Protein AF-A0A3D5SKW6-F1 (afdb_monomer)

pLDDT: mean 91.71, std 14.53, range [35.41, 98.88]

Structure (mmCIF, N/CA/C/O backbone):
data_AF-A0A3D5SKW6-F1
#
_entry.id   AF-A0A3D5SKW6-F1
#
loop_
_atom_site.group_PDB
_atom_site.id
_atom_site.type_symbol
_atom_site.label_atom_id
_atom_site.label_alt_id
_atom_site.label_comp_id
_atom_site.label_asym_id
_atom_site.label_entity_id
_atom_site.label_seq_id
_atom_site.pdbx_PDB_ins_code
_atom_site.Cartn_x
_atom_site.Cartn_y
_atom_site.Cartn_z
_atom_site.occupancy
_atom_site.B_iso_or_equiv
_atom_site.auth_seq_id
_atom_site.auth_comp_id
_atom_site.auth_asym_id
_atom_site.auth_atom_id
_atom_site.pdbx_PDB_model_num
ATOM 1 N N . MET A 1 1 ? -5.237 10.734 -30.227 1.00 35.41 1 MET A N 1
ATOM 2 C CA . MET A 1 1 ? -4.775 9.497 -30.895 1.00 35.41 1 MET A CA 1
ATOM 3 C C . MET A 1 1 ? -4.308 8.534 -29.812 1.00 35.41 1 MET A C 1
ATOM 5 O O . MET A 1 1 ? -3.167 8.622 -29.379 1.00 35.41 1 MET A O 1
ATOM 9 N N . CYS A 1 2 ? -5.207 7.692 -29.300 1.00 45.16 2 CYS A N 1
ATOM 10 C CA . CYS A 1 2 ? -4.878 6.721 -28.257 1.00 45.16 2 CYS A CA 1
ATOM 11 C C . CYS A 1 2 ? -4.067 5.584 -28.874 1.00 45.16 2 CYS A C 1
ATOM 13 O O . CYS A 1 2 ? -4.604 4.736 -29.586 1.00 45.16 2 CYS A O 1
ATOM 15 N N . ARG A 1 3 ? -2.756 5.585 -28.638 1.00 49.22 3 ARG A N 1
ATOM 16 C CA . ARG A 1 3 ? -1.905 4.460 -29.008 1.00 49.22 3 ARG A CA 1
ATOM 17 C C . ARG A 1 3 ? -2.079 3.405 -27.924 1.00 49.22 3 ARG A C 1
ATOM 19 O O . ARG A 1 3 ? -1.571 3.564 -26.821 1.00 49.22 3 ARG A O 1
ATOM 26 N N . ASN A 1 4 ? -2.851 2.372 -28.243 1.00 49.16 4 ASN A N 1
ATOM 27 C CA . ASN A 1 4 ? -3.053 1.195 -27.409 1.00 49.16 4 ASN A CA 1
ATOM 28 C C . ASN A 1 4 ? -1.686 0.529 -27.153 1.00 49.16 4 ASN A C 1
ATOM 30 O O . ASN A 1 4 ? -1.163 -0.192 -28.002 1.00 49.16 4 ASN A O 1
ATOM 34 N N . ARG A 1 5 ? -1.051 0.870 -26.025 1.00 54.69 5 ARG A N 1
ATOM 35 C CA . ARG A 1 5 ? 0.360 0.568 -25.718 1.00 54.69 5 ARG A CA 1
ATOM 36 C C . ARG A 1 5 ? 0.567 -0.847 -25.157 1.00 54.69 5 ARG A C 1
ATOM 38 O O . ARG A 1 5 ? 1.659 -1.159 -24.698 1.00 54.69 5 ARG A O 1
ATOM 45 N N . LEU A 1 6 ? -0.467 -1.690 -25.206 1.00 54.09 6 LEU A N 1
ATOM 46 C CA . LEU A 1 6 ? -0.485 -3.038 -24.626 1.00 54.09 6 LEU A CA 1
ATOM 47 C C . LEU A 1 6 ? -0.563 -4.173 -25.663 1.00 54.09 6 LEU A C 1
ATOM 49 O O . LEU A 1 6 ? -0.577 -5.337 -25.282 1.00 54.09 6 LEU A O 1
ATOM 53 N N . LEU A 1 7 ? -0.582 -3.881 -26.968 1.00 50.19 7 LEU A N 1
ATOM 54 C CA . LEU A 1 7 ? -0.653 -4.921 -28.002 1.00 50.19 7 LEU A CA 1
ATOM 55 C C . LEU A 1 7 ? 0.727 -5.242 -28.589 1.00 50.19 7 LEU A C 1
ATOM 57 O O . LEU A 1 7 ? 1.065 -4.830 -29.695 1.00 50.19 7 LEU A O 1
ATOM 61 N N . LEU A 1 8 ? 1.507 -6.028 -27.849 1.00 48.66 8 LEU A N 1
ATOM 62 C CA . LEU A 1 8 ? 2.486 -6.947 -28.429 1.00 48.66 8 LEU A CA 1
ATOM 63 C C . LEU A 1 8 ? 2.017 -8.360 -28.079 1.00 48.66 8 LEU A C 1
ATOM 65 O O . LEU A 1 8 ? 2.250 -8.870 -26.988 1.00 48.66 8 LEU A O 1
ATOM 69 N N . THR A 1 9 ? 1.282 -8.956 -29.016 1.00 56.09 9 THR A N 1
ATOM 70 C CA . THR A 1 9 ? 0.787 -10.333 -28.974 1.00 56.09 9 THR A CA 1
ATOM 71 C C . THR A 1 9 ? 1.946 -11.308 -29.157 1.00 56.09 9 THR A C 1
ATOM 73 O O . THR A 1 9 ? 2.186 -11.815 -30.250 1.00 56.09 9 THR A O 1
ATOM 76 N N . ALA A 1 10 ? 2.668 -11.575 -28.076 1.00 52.84 10 ALA A N 1
ATOM 77 C CA . ALA A 1 10 ? 3.246 -12.888 -27.846 1.00 52.84 10 ALA A CA 1
ATOM 78 C C . ALA A 1 10 ? 2.327 -13.597 -26.848 1.00 52.84 10 ALA A C 1
ATOM 80 O O . ALA A 1 10 ? 1.851 -12.972 -25.901 1.00 52.84 10 ALA A O 1
ATOM 81 N N . TYR A 1 11 ? 2.031 -14.872 -27.086 1.00 48.84 11 TYR A N 1
ATOM 82 C CA . TYR A 1 11 ? 1.275 -15.712 -26.160 1.00 48.84 11 TYR A CA 1
ATOM 83 C C . TYR A 1 11 ? 2.096 -15.815 -24.866 1.00 48.84 11 TYR A C 1
ATOM 85 O O . TYR A 1 11 ? 3.016 -16.626 -24.769 1.00 48.84 11 TYR A O 1
ATOM 93 N N . LEU A 1 12 ? 1.850 -14.914 -23.912 1.00 49.12 12 LEU A N 1
ATOM 94 C CA . LEU A 1 12 ? 2.479 -14.980 -22.602 1.00 49.12 12 LEU A CA 1
ATOM 95 C C . LEU A 1 12 ? 1.909 -16.223 -21.916 1.00 49.12 12 LEU A C 1
ATOM 97 O O . LEU A 1 12 ? 0.682 -16.347 -21.848 1.00 49.12 12 LEU A O 1
ATOM 101 N N . PRO A 1 13 ? 2.741 -17.157 -21.426 1.00 48.12 13 PRO A N 1
ATOM 102 C CA . PRO A 1 13 ? 2.231 -18.193 -20.548 1.00 48.12 13 PRO A CA 1
ATOM 103 C C . PRO A 1 13 ? 1.484 -17.501 -19.404 1.00 48.12 13 PRO A C 1
ATOM 105 O O . PRO A 1 13 ? 1.997 -16.573 -18.779 1.00 48.12 13 PRO A O 1
ATOM 108 N N . THR A 1 14 ? 0.245 -17.925 -19.166 1.00 54.16 14 THR A N 1
ATOM 109 C CA . THR A 1 14 ? -0.712 -17.378 -18.188 1.00 54.16 14 THR A CA 1
ATOM 110 C C . THR A 1 14 ? -0.295 -17.623 -16.728 1.00 54.16 14 THR A C 1
ATOM 112 O O . THR A 1 14 ? -1.143 -17.773 -15.853 1.00 54.16 14 THR A O 1
ATOM 115 N N . THR A 1 15 ? 1.007 -17.720 -16.461 1.00 61.00 15 THR A N 1
ATOM 116 C CA . THR A 1 15 ? 1.597 -18.101 -15.173 1.00 61.00 15 THR A CA 1
ATOM 117 C C . THR A 1 15 ? 2.212 -16.926 -14.416 1.00 61.00 15 THR A C 1
ATOM 119 O O . THR A 1 15 ? 2.653 -17.124 -13.293 1.00 61.00 15 THR A O 1
ATOM 122 N N . ILE A 1 16 ? 2.286 -15.725 -15.004 1.00 80.25 16 ILE A N 1
ATOM 123 C CA . ILE A 1 16 ? 2.832 -14.530 -14.340 1.00 80.25 16 ILE A CA 1
ATOM 124 C C . ILE A 1 16 ? 1.689 -13.559 -14.062 1.00 80.25 16 ILE A C 1
ATOM 126 O O . ILE A 1 16 ? 0.978 -13.151 -14.983 1.00 80.25 16 ILE A O 1
ATOM 130 N N . ASN A 1 17 ? 1.515 -13.187 -12.796 1.00 90.50 17 ASN A N 1
ATOM 131 C CA . ASN A 1 17 ? 0.507 -12.220 -12.398 1.00 90.50 17 ASN A CA 1
ATOM 132 C C . ASN A 1 17 ? 0.899 -10.819 -12.914 1.00 90.50 17 ASN A C 1
ATOM 134 O O . ASN A 1 17 ? 2.003 -10.363 -12.610 1.00 90.50 17 ASN A O 1
ATOM 138 N N . PRO A 1 18 ? 0.043 -10.094 -13.662 1.00 94.62 18 PRO A N 1
ATOM 139 C CA . PRO A 1 18 ? 0.373 -8.764 -14.183 1.00 94.62 18 PRO A CA 1
ATOM 140 C C . PRO A 1 18 ? 0.828 -7.769 -13.114 1.00 94.62 18 PRO A C 1
ATOM 142 O O . PRO A 1 18 ? 1.632 -6.887 -13.407 1.00 94.62 18 PRO A O 1
ATOM 145 N N . VAL A 1 19 ? 0.370 -7.928 -11.867 1.00 95.38 19 VAL A N 1
ATOM 146 C CA . VAL A 1 19 ? 0.772 -7.081 -10.736 1.00 95.38 19 VAL A CA 1
ATOM 147 C C . VAL A 1 19 ? 2.251 -7.196 -10.374 1.00 95.38 19 VAL A C 1
ATOM 149 O O . VAL A 1 19 ? 2.776 -6.326 -9.685 1.00 95.38 19 VAL A O 1
ATOM 152 N N . ASP A 1 20 ? 2.937 -8.233 -10.850 1.00 94.50 20 ASP A N 1
ATOM 153 C CA . ASP A 1 20 ? 4.380 -8.406 -10.679 1.00 94.50 20 ASP A CA 1
ATOM 154 C C . ASP A 1 20 ? 5.190 -7.560 -11.666 1.00 94.50 20 ASP A C 1
ATOM 156 O O . ASP A 1 20 ? 6.394 -7.376 -11.482 1.00 94.50 20 ASP A O 1
ATOM 160 N N . ASN A 1 21 ? 4.544 -6.978 -12.679 1.00 96.19 21 ASN A N 1
ATOM 161 C CA . ASN A 1 21 ? 5.179 -5.981 -13.518 1.00 96.19 21 ASN A CA 1
ATOM 162 C C . ASN A 1 21 ? 5.188 -4.616 -12.815 1.00 96.19 21 ASN A C 1
ATOM 164 O O . ASN A 1 21 ? 4.124 -4.062 -12.542 1.00 96.19 21 ASN A O 1
ATOM 168 N N . GLN A 1 22 ? 6.358 -4.017 -12.567 1.00 96.69 22 GLN A N 1
ATOM 169 C CA . GLN A 1 22 ? 6.450 -2.769 -11.785 1.00 96.69 22 GLN A CA 1
ATOM 170 C C . GLN A 1 22 ? 5.675 -1.603 -12.414 1.00 96.69 22 GLN A C 1
ATOM 172 O O . GLN A 1 22 ? 5.112 -0.779 -11.694 1.00 96.69 22 GLN A O 1
ATOM 177 N N . ARG A 1 23 ? 5.609 -1.528 -13.748 1.00 96.81 23 ARG A N 1
ATOM 178 C CA . ARG A 1 23 ? 4.862 -0.465 -14.431 1.00 96.81 23 ARG A CA 1
ATOM 179 C C . ARG A 1 23 ? 3.356 -0.678 -14.295 1.00 96.81 23 ARG A C 1
ATOM 181 O O . ARG A 1 23 ? 2.629 0.277 -14.032 1.00 96.81 23 ARG A O 1
ATOM 188 N N . PHE A 1 24 ? 2.890 -1.918 -14.442 1.00 96.81 24 PHE A N 1
ATOM 189 C CA . PHE A 1 24 ? 1.487 -2.257 -14.204 1.00 96.81 24 PHE A CA 1
ATOM 190 C C . PHE A 1 24 ? 1.103 -2.054 -12.732 1.00 96.81 24 PHE A C 1
ATOM 192 O O . PHE A 1 24 ? 0.064 -1.466 -12.462 1.00 96.81 24 PHE A O 1
ATOM 199 N N . PHE A 1 25 ? 1.954 -2.450 -11.783 1.00 98.12 25 PHE A N 1
ATOM 200 C CA . PHE A 1 25 ? 1.760 -2.214 -10.349 1.00 98.12 25 PHE A CA 1
ATOM 201 C C . PHE A 1 25 ? 1.504 -0.735 -10.033 1.00 98.12 25 PHE A C 1
ATOM 203 O O . PHE A 1 25 ? 0.552 -0.408 -9.322 1.00 98.12 25 PHE A O 1
ATOM 210 N N . VAL A 1 26 ? 2.324 0.163 -10.592 1.00 98.25 26 VAL A N 1
ATOM 211 C CA . VAL A 1 26 ? 2.158 1.614 -10.431 1.00 98.25 26 VAL A CA 1
ATOM 212 C C . VAL A 1 26 ? 0.866 2.090 -11.083 1.00 98.25 26 VAL A C 1
ATOM 214 O O . VAL A 1 26 ? 0.104 2.813 -10.450 1.00 98.25 26 VAL A O 1
ATOM 217 N N . TRP A 1 27 ? 0.586 1.675 -12.320 1.00 97.44 27 TRP A N 1
ATOM 218 C CA . TRP A 1 27 ? -0.670 2.020 -12.991 1.00 97.44 27 TRP A CA 1
ATOM 219 C C . TRP A 1 27 ? -1.888 1.582 -12.163 1.00 97.44 27 TRP A C 1
ATOM 221 O O . TRP A 1 27 ? -2.831 2.348 -11.978 1.00 97.44 27 TRP A O 1
ATOM 231 N N . GLN A 1 28 ? -1.826 0.390 -11.573 1.00 97.69 28 GLN A N 1
ATOM 232 C CA . GLN A 1 28 ? -2.883 -0.130 -10.721 1.00 97.69 28 GLN A CA 1
ATOM 233 C C . GLN A 1 28 ? -3.041 0.674 -9.424 1.00 97.69 28 GLN A C 1
ATOM 235 O O . GLN A 1 28 ? -4.166 0.852 -8.966 1.00 97.69 28 GLN A O 1
ATOM 240 N N . HIS A 1 29 ? -1.958 1.217 -8.858 1.00 97.81 29 HIS A N 1
ATOM 241 C CA . HIS A 1 29 ? -2.038 2.129 -7.710 1.00 97.81 29 HIS A CA 1
ATOM 242 C C . HIS A 1 29 ? -2.775 3.424 -8.052 1.00 97.81 29 HIS A C 1
ATOM 244 O O . HIS A 1 29 ? -3.596 3.878 -7.260 1.00 97.81 29 HIS A O 1
ATOM 250 N N . TYR A 1 30 ? -2.562 3.991 -9.241 1.00 97.56 30 TYR A N 1
ATOM 251 C CA . TYR A 1 30 ? -3.378 5.121 -9.693 1.00 97.56 30 TYR A CA 1
ATOM 252 C C . TYR A 1 30 ? -4.862 4.747 -9.745 1.00 97.56 30 TYR A C 1
ATOM 254 O O . TYR A 1 30 ? -5.686 5.450 -9.165 1.00 97.56 30 TYR A O 1
ATOM 262 N N . ALA A 1 31 ? -5.202 3.601 -10.336 1.00 96.44 31 ALA A N 1
ATOM 263 C CA . ALA A 1 31 ? -6.588 3.150 -10.418 1.00 96.44 31 ALA A CA 1
ATOM 264 C C . ALA A 1 31 ? -7.218 2.844 -9.043 1.00 96.44 31 ALA A C 1
ATOM 266 O O . ALA A 1 31 ? -8.418 3.059 -8.849 1.00 96.44 31 ALA A O 1
ATOM 267 N N . ASP A 1 32 ? -6.442 2.312 -8.095 1.00 96.69 32 ASP A N 1
ATOM 268 C CA . ASP A 1 32 ? -6.898 1.934 -6.750 1.00 96.69 32 ASP A CA 1
ATOM 269 C C . ASP A 1 32 ? -7.075 3.139 -5.821 1.00 96.69 32 ASP A C 1
ATOM 271 O O . ASP A 1 32 ? -8.069 3.206 -5.097 1.00 96.69 32 ASP A O 1
ATOM 275 N N . PHE A 1 33 ? -6.180 4.122 -5.891 1.00 97.25 33 PHE A N 1
ATOM 276 C CA . PHE A 1 33 ? -6.178 5.257 -4.972 1.00 97.25 33 PHE A CA 1
ATOM 277 C C . PHE A 1 33 ? -6.841 6.517 -5.542 1.00 97.25 33 PHE A C 1
ATOM 279 O O . PHE A 1 33 ? -7.511 7.236 -4.804 1.00 97.25 33 PHE A O 1
ATOM 286 N N . LEU A 1 34 ? -6.670 6.808 -6.835 1.00 94.69 34 LEU A N 1
ATOM 287 C CA . LEU A 1 34 ? -7.126 8.053 -7.461 1.00 94.69 34 LEU A CA 1
ATOM 288 C C . LEU A 1 34 ? -8.410 7.809 -8.257 1.00 94.69 34 LEU A C 1
ATOM 290 O O . LEU A 1 34 ? -8.431 7.888 -9.481 1.00 94.69 34 LEU A O 1
ATOM 294 N N . VAL A 1 35 ? -9.519 7.566 -7.558 1.00 84.25 35 VAL A N 1
ATOM 295 C CA . VAL A 1 35 ? -10.816 7.238 -8.189 1.00 84.25 35 VAL A CA 1
ATOM 296 C C . VAL A 1 35 ? -11.276 8.302 -9.203 1.00 84.25 35 VAL A C 1
ATOM 298 O O . VAL A 1 35 ? -11.895 7.966 -10.208 1.00 84.25 35 VAL A O 1
ATOM 301 N N . ASN A 1 36 ? -10.929 9.577 -8.987 1.00 85.75 36 ASN A N 1
ATOM 302 C CA . ASN A 1 36 ? -11.275 10.674 -9.901 1.00 85.75 36 ASN A CA 1
ATOM 303 C C . ASN A 1 36 ? -10.321 10.814 -11.103 1.00 85.75 36 ASN A C 1
ATOM 305 O O . ASN A 1 36 ? -10.699 11.410 -12.109 1.00 85.75 36 ASN A O 1
ATOM 309 N N . GLN A 1 37 ? -9.088 10.308 -11.002 1.00 86.31 37 GLN A N 1
ATOM 310 C CA . GLN A 1 37 ? -8.067 10.350 -12.058 1.00 86.31 37 GLN A CA 1
ATOM 311 C C . GLN A 1 37 ? -7.263 9.038 -12.064 1.00 86.31 37 GLN A C 1
ATOM 313 O O . GLN A 1 37 ? -6.096 9.017 -11.670 1.00 86.31 37 GLN A O 1
ATOM 318 N N . PRO A 1 38 ? -7.894 7.926 -12.482 1.00 85.56 38 PRO A N 1
ATOM 319 C CA . PRO A 1 38 ? -7.339 6.586 -12.302 1.00 85.56 38 PRO A CA 1
ATOM 320 C C . PRO A 1 38 ? -6.212 6.247 -13.285 1.00 85.56 38 PRO A C 1
ATOM 322 O O . PRO A 1 38 ? -5.524 5.248 -13.096 1.00 85.56 38 PRO A O 1
ATOM 325 N N . GLU A 1 39 ? -6.023 7.048 -14.339 1.00 90.69 39 GLU A N 1
ATOM 326 C CA . GLU A 1 39 ? -4.977 6.839 -15.337 1.00 90.69 39 GLU A CA 1
ATOM 327 C C . GLU A 1 39 ? -3.846 7.863 -15.141 1.00 90.69 39 GLU A C 1
ATOM 329 O O . GLU A 1 39 ? -4.096 9.070 -15.226 1.00 90.69 39 GLU A O 1
ATOM 334 N N . PRO A 1 40 ? -2.604 7.419 -14.870 1.00 91.81 40 PRO A N 1
ATOM 335 C CA . PRO A 1 40 ? -1.474 8.325 -14.741 1.00 91.81 40 PRO A CA 1
ATOM 336 C C . PRO A 1 40 ? -1.096 8.941 -16.082 1.00 91.81 40 PRO A C 1
ATOM 338 O O . PRO A 1 40 ? -1.127 8.271 -17.117 1.00 91.81 40 PRO A O 1
ATOM 341 N N . ASP A 1 41 ? -0.609 10.181 -16.053 1.00 94.19 41 ASP A N 1
ATOM 342 C CA . ASP A 1 41 ? 0.189 10.669 -17.170 1.00 94.19 41 ASP A CA 1
ATOM 343 C C . ASP A 1 41 ? 1.521 9.895 -17.275 1.00 94.19 41 ASP A C 1
ATOM 345 O O . ASP A 1 41 ? 1.978 9.217 -16.345 1.00 94.19 41 ASP A O 1
ATOM 349 N N . GLU A 1 42 ? 2.162 9.987 -18.439 1.00 95.50 42 GLU A N 1
ATOM 350 C CA . GLU A 1 42 ? 3.396 9.247 -18.713 1.00 95.50 42 GLU A CA 1
ATOM 351 C C . GLU A 1 42 ? 4.544 9.643 -17.768 1.00 95.50 42 GLU A C 1
ATOM 353 O O . GLU A 1 42 ? 5.381 8.801 -17.437 1.00 95.50 42 GLU A O 1
ATOM 358 N N . ASN A 1 43 ? 4.583 10.896 -17.303 1.00 97.06 43 ASN A N 1
ATOM 359 C CA . ASN A 1 43 ? 5.638 11.386 -16.419 1.00 97.06 43 ASN A CA 1
ATOM 360 C C . ASN A 1 43 ? 5.487 10.803 -15.011 1.00 97.06 43 ASN A C 1
ATOM 362 O O . ASN A 1 43 ? 6.463 10.298 -14.458 1.00 97.06 43 ASN A O 1
ATOM 366 N N . GLY A 1 44 ? 4.275 10.811 -14.456 1.00 95.44 44 GLY A N 1
ATOM 367 C CA . GLY A 1 44 ? 3.954 10.209 -13.166 1.00 95.44 44 GLY A CA 1
ATOM 368 C C . GLY A 1 44 ? 4.184 8.701 -13.173 1.00 95.44 44 GLY A C 1
ATOM 369 O O . GLY A 1 44 ? 4.838 8.169 -12.274 1.00 95.44 44 GLY A O 1
ATOM 370 N N . LEU A 1 45 ? 3.746 8.013 -14.234 1.00 97.00 45 LEU A N 1
ATOM 371 C CA . LEU A 1 45 ? 3.987 6.579 -14.393 1.00 97.00 45 LEU A CA 1
ATOM 372 C C . LEU A 1 45 ? 5.489 6.259 -14.445 1.00 97.00 45 LEU A C 1
ATOM 374 O O . LEU A 1 45 ? 5.943 5.333 -13.771 1.00 97.00 45 LEU A O 1
ATOM 378 N N . ASN A 1 46 ? 6.275 7.034 -15.199 1.00 97.44 46 ASN A N 1
ATOM 379 C CA . ASN A 1 46 ? 7.728 6.866 -15.266 1.00 97.44 46 ASN A CA 1
ATOM 380 C C . ASN A 1 46 ? 8.410 7.169 -13.926 1.00 97.44 46 ASN A C 1
ATOM 382 O O . ASN A 1 46 ? 9.290 6.414 -13.515 1.00 97.44 46 ASN A O 1
ATOM 386 N N . PHE A 1 47 ? 7.987 8.225 -13.229 1.00 97.88 47 PHE A N 1
ATOM 387 C CA . PHE A 1 47 ? 8.533 8.611 -11.930 1.00 97.88 47 PHE A CA 1
ATOM 388 C C . PHE A 1 47 ? 8.353 7.499 -10.892 1.00 97.88 47 PHE A C 1
ATOM 390 O O . PHE A 1 47 ? 9.331 7.018 -10.315 1.00 97.88 47 PHE A O 1
ATOM 397 N N . TRP A 1 48 ? 7.120 7.041 -10.677 1.00 98.31 48 TRP A N 1
ATOM 398 C CA . TRP A 1 48 ? 6.840 6.018 -9.669 1.00 98.31 48 TRP A CA 1
ATOM 399 C C . TRP A 1 48 ? 7.412 4.652 -10.049 1.00 98.31 48 TRP A C 1
ATOM 401 O O . TRP A 1 48 ? 7.932 3.955 -9.181 1.00 98.31 48 TRP A O 1
ATOM 411 N N . THR A 1 49 ? 7.415 4.292 -11.338 1.00 98.25 49 THR A N 1
ATOM 412 C CA . THR A 1 49 ? 8.079 3.054 -11.787 1.00 98.25 49 THR A CA 1
ATOM 413 C C . THR A 1 49 ? 9.585 3.129 -11.525 1.00 98.25 49 THR A C 1
ATOM 415 O O . THR A 1 49 ? 10.169 2.170 -11.026 1.00 98.25 49 THR A O 1
ATOM 418 N N . GLY A 1 50 ? 10.211 4.281 -11.788 1.00 97.94 50 GLY A N 1
ATOM 419 C CA . GLY A 1 50 ? 11.636 4.508 -11.551 1.00 97.94 50 GLY A CA 1
ATOM 420 C C . GLY A 1 50 ? 12.044 4.416 -10.078 1.00 97.94 50 GLY A 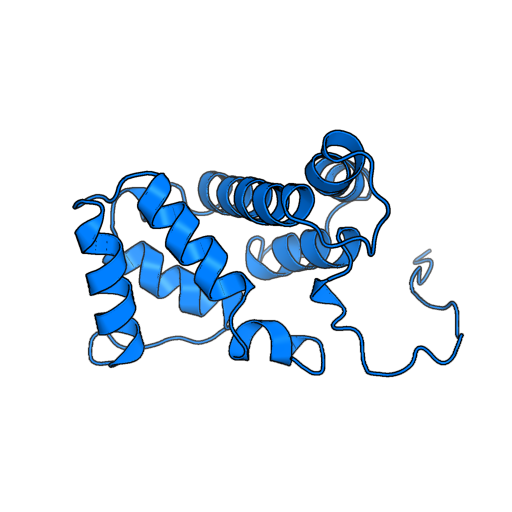C 1
ATOM 421 O O . GLY A 1 50 ? 13.110 3.875 -9.790 1.00 97.94 50 GLY A O 1
ATOM 422 N N . ASN A 1 51 ? 11.183 4.844 -9.146 1.00 98.25 51 ASN A N 1
ATOM 423 C CA . ASN A 1 51 ? 11.399 4.674 -7.699 1.00 98.25 51 ASN A CA 1
ATOM 424 C C . ASN A 1 51 ? 11.500 3.196 -7.272 1.00 98.25 51 ASN A C 1
ATOM 426 O O . ASN A 1 51 ? 12.030 2.900 -6.202 1.00 98.25 51 ASN A O 1
ATOM 430 N N . ILE A 1 52 ? 11.008 2.269 -8.098 1.00 98.50 52 ILE A N 1
ATOM 431 C CA . ILE 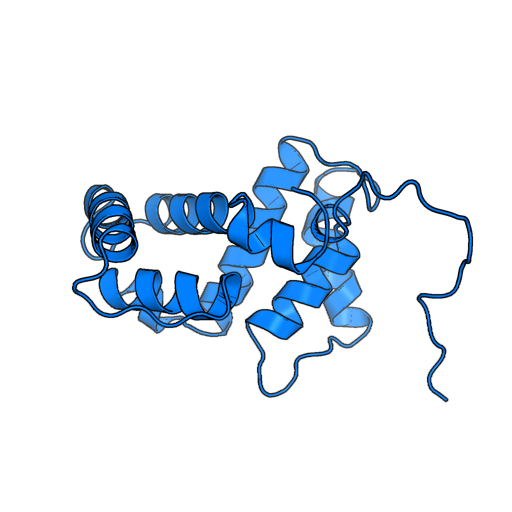A 1 52 ? 11.167 0.829 -7.891 1.00 98.50 52 ILE A CA 1
ATOM 432 C C . ILE A 1 52 ? 12.358 0.326 -8.704 1.00 98.50 52 ILE A C 1
ATOM 434 O O . ILE A 1 52 ? 13.311 -0.219 -8.151 1.00 98.50 52 ILE A O 1
ATOM 438 N N . THR A 1 53 ? 12.331 0.519 -10.022 1.00 97.88 53 THR A N 1
ATOM 439 C CA . THR A 1 53 ? 13.268 -0.161 -10.918 1.00 97.88 53 THR A CA 1
ATOM 440 C C . THR A 1 53 ? 14.660 0.449 -10.902 1.00 97.88 53 THR A C 1
ATOM 442 O O . THR A 1 53 ? 15.637 -0.279 -10.744 1.00 97.88 53 THR A O 1
ATOM 445 N N . VAL A 1 54 ? 14.774 1.776 -11.014 1.00 97.19 54 VAL A N 1
ATOM 446 C CA . VAL A 1 54 ? 16.072 2.470 -11.055 1.00 97.19 54 VAL A CA 1
ATOM 447 C C . VAL A 1 54 ? 16.762 2.365 -9.703 1.00 97.19 54 VAL A C 1
ATOM 449 O O . VAL A 1 54 ? 17.947 2.049 -9.648 1.00 97.19 54 VAL A O 1
ATOM 452 N N . THR A 1 55 ? 16.017 2.547 -8.610 1.00 94.75 55 THR A N 1
ATOM 453 C CA . THR A 1 55 ? 16.561 2.427 -7.251 1.00 94.75 55 THR A CA 1
ATOM 454 C C . THR A 1 55 ? 17.076 1.020 -6.944 1.00 94.75 55 THR A C 1
ATOM 456 O O . THR A 1 55 ? 18.040 0.884 -6.196 1.00 94.75 55 THR A O 1
ATOM 459 N N . CYS A 1 56 ? 16.480 -0.014 -7.541 1.00 97.75 56 CYS A N 1
ATOM 460 C CA . CYS A 1 56 ? 16.915 -1.400 -7.371 1.00 97.75 56 CYS A CA 1
ATOM 461 C C . CYS A 1 56 ? 17.846 -1.917 -8.479 1.00 97.75 56 CYS A C 1
ATOM 463 O O . CYS A 1 56 ? 18.311 -3.048 -8.380 1.00 97.75 56 CYS A O 1
ATOM 465 N N . GLY A 1 57 ? 18.113 -1.138 -9.534 1.00 97.38 57 GLY A N 1
ATOM 466 C CA . GLY A 1 57 ? 18.900 -1.589 -10.688 1.00 97.38 57 GLY A CA 1
ATOM 467 C C . GLY A 1 57 ? 18.253 -2.738 -11.476 1.00 97.38 57 GLY A C 1
ATOM 468 O O . GLY A 1 57 ? 18.958 -3.614 -11.966 1.00 97.38 57 GLY A O 1
ATOM 469 N N . THR A 1 58 ? 16.920 -2.756 -11.575 1.00 95.31 58 THR A N 1
ATOM 470 C CA . THR A 1 58 ? 16.123 -3.872 -12.125 1.00 95.31 58 THR A CA 1
ATOM 471 C C . THR A 1 58 ? 15.303 -3.486 -13.362 1.00 95.31 58 THR A C 1
ATOM 473 O O . THR A 1 58 ? 15.124 -2.306 -13.668 1.00 95.31 58 THR A O 1
ATOM 476 N N . GLY A 1 59 ? 14.786 -4.490 -14.081 1.00 92.69 59 GLY A N 1
ATOM 477 C CA . GLY A 1 59 ? 13.789 -4.324 -15.150 1.00 92.69 59 GLY A CA 1
ATOM 478 C C . GLY A 1 59 ? 12.337 -4.462 -14.660 1.00 92.69 59 GLY A C 1
ATOM 479 O O . GLY A 1 59 ? 12.089 -4.724 -13.491 1.00 92.69 59 GLY A O 1
ATOM 480 N N . PHE A 1 60 ? 11.362 -4.337 -15.573 1.00 91.06 60 PHE A N 1
ATOM 481 C CA . PHE A 1 60 ? 9.922 -4.310 -15.244 1.00 91.06 60 PHE A CA 1
ATOM 482 C C . PHE A 1 60 ? 9.278 -5.645 -14.839 1.00 91.06 60 PHE A C 1
ATOM 484 O O . PHE A 1 60 ? 8.069 -5.653 -14.671 1.00 91.06 60 PHE A O 1
ATOM 491 N N . ASN A 1 61 ? 10.005 -6.755 -14.708 1.00 91.44 61 ASN A N 1
ATOM 492 C CA . ASN A 1 61 ? 9.439 -8.028 -14.221 1.00 91.44 61 ASN A CA 1
ATOM 493 C C . ASN A 1 61 ? 10.379 -8.741 -13.233 1.0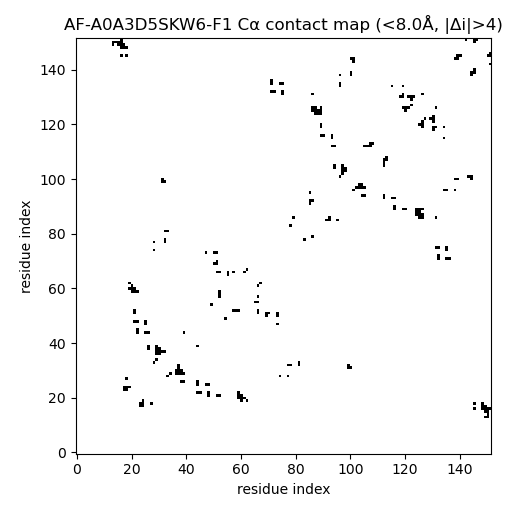0 91.44 61 ASN A C 1
ATOM 495 O O . ASN A 1 61 ? 10.248 -9.940 -12.998 1.00 91.44 61 ASN A O 1
ATOM 499 N N . ASP A 1 62 ? 11.362 -8.026 -12.690 1.00 93.00 62 ASP A N 1
ATOM 500 C CA . ASP A 1 62 ? 12.322 -8.581 -11.738 1.00 93.00 62 ASP A CA 1
ATOM 501 C C . ASP A 1 62 ? 11.814 -8.296 -10.323 1.00 93.00 62 ASP A C 1
ATOM 503 O O . ASP A 1 62 ? 11.796 -7.149 -9.884 1.00 93.00 62 ASP A O 1
ATOM 507 N N . ASN A 1 63 ? 11.308 -9.333 -9.653 1.00 92.12 63 ASN A N 1
ATOM 508 C CA . ASN A 1 63 ? 10.750 -9.240 -8.308 1.00 92.12 63 ASN A CA 1
ATOM 509 C C . ASN A 1 63 ? 11.722 -9.872 -7.311 1.00 92.12 63 ASN A C 1
ATOM 511 O O . ASN A 1 63 ? 11.753 -11.085 -7.120 1.00 92.12 63 ASN A O 1
ATOM 515 N N . ASN A 1 64 ? 12.512 -9.021 -6.670 1.00 95.69 64 ASN A N 1
ATOM 516 C CA . ASN A 1 64 ? 13.459 -9.372 -5.618 1.00 95.69 64 ASN A CA 1
ATOM 517 C C . ASN A 1 64 ? 13.200 -8.558 -4.338 1.00 95.69 64 ASN A C 1
ATOM 519 O O . ASN A 1 64 ? 12.313 -7.700 -4.297 1.00 95.69 64 ASN A O 1
ATOM 523 N N . SER A 1 65 ? 13.996 -8.795 -3.293 1.00 97.94 65 SER A N 1
ATOM 524 C CA . SER A 1 65 ? 13.839 -8.143 -1.983 1.00 97.94 65 SER A CA 1
ATOM 525 C C . SER A 1 65 ? 13.881 -6.609 -2.043 1.00 97.94 65 SER A C 1
ATOM 527 O O . SER A 1 65 ? 13.139 -5.944 -1.314 1.00 97.94 65 SER A O 1
ATOM 529 N N . CYS A 1 66 ? 14.688 -6.026 -2.937 1.00 98.44 66 CYS A N 1
ATOM 530 C CA . CYS A 1 66 ? 14.718 -4.578 -3.128 1.00 98.44 66 CYS A CA 1
ATOM 531 C C . CYS A 1 66 ? 13.402 -4.082 -3.730 1.00 98.44 66 CYS A C 1
ATOM 533 O O . CYS A 1 66 ? 12.761 -3.193 -3.167 1.00 98.44 66 CYS A O 1
ATOM 535 N N . THR A 1 67 ? 12.955 -4.682 -4.838 1.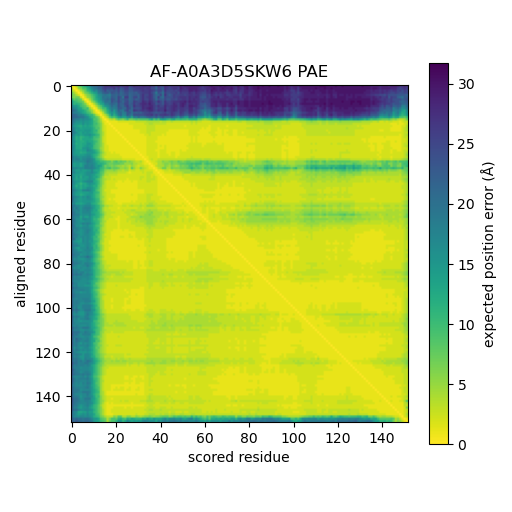00 98.12 67 THR A N 1
ATOM 536 C CA . THR A 1 67 ? 11.705 -4.261 -5.491 1.00 98.12 67 THR A CA 1
ATOM 537 C C . THR A 1 67 ? 10.484 -4.486 -4.604 1.00 98.12 67 THR A C 1
ATOM 539 O O . THR A 1 67 ? 9.580 -3.661 -4.616 1.00 98.12 67 THR A O 1
ATOM 542 N N . HIS A 1 68 ? 10.486 -5.532 -3.775 1.00 98.31 68 HIS A N 1
ATOM 543 C CA . HIS A 1 68 ? 9.466 -5.774 -2.758 1.00 98.31 68 HIS A CA 1
ATOM 544 C C . HIS A 1 68 ? 9.368 -4.598 -1.780 1.00 98.31 68 HIS A C 1
ATOM 546 O O . HIS A 1 68 ? 8.310 -3.990 -1.629 1.00 98.31 68 HIS A O 1
ATOM 552 N N . THR A 1 69 ? 10.506 -4.202 -1.204 1.00 98.50 69 THR A N 1
ATOM 553 C CA . THR A 1 69 ? 10.590 -3.049 -0.295 1.00 98.50 69 THR A CA 1
ATOM 554 C C . THR A 1 69 ? 10.110 -1.774 -0.985 1.00 98.50 69 THR A C 1
ATOM 556 O O . THR A 1 69 ? 9.313 -1.021 -0.432 1.00 98.50 69 THR A O 1
ATOM 559 N N . LYS A 1 70 ? 10.521 -1.551 -2.239 1.00 98.62 70 LYS A N 1
ATOM 560 C CA . LYS A 1 70 ? 10.124 -0.353 -2.982 1.00 98.62 70 LYS A CA 1
ATOM 561 C C . LYS A 1 70 ? 8.665 -0.333 -3.412 1.00 98.62 70 LYS A C 1
ATOM 563 O O . LYS A 1 70 ? 8.092 0.748 -3.496 1.00 98.62 70 LYS A O 1
ATOM 568 N N . ARG A 1 71 ? 8.029 -1.485 -3.618 1.00 98.62 71 ARG A N 1
ATOM 569 C CA . ARG A 1 71 ? 6.578 -1.564 -3.839 1.00 98.62 71 ARG A CA 1
ATOM 570 C C . ARG A 1 71 ? 5.810 -1.112 -2.596 1.00 98.62 71 ARG A C 1
ATOM 572 O O . ARG A 1 71 ? 4.861 -0.344 -2.739 1.00 98.62 71 ARG A O 1
ATOM 579 N N . ILE A 1 72 ? 6.261 -1.501 -1.401 1.00 98.75 72 ILE A N 1
ATOM 580 C CA . ILE A 1 72 ? 5.691 -1.030 -0.129 1.00 98.75 72 ILE A CA 1
ATOM 581 C C . ILE A 1 72 ? 5.907 0.481 0.028 1.00 98.75 72 ILE A C 1
ATOM 583 O O . ILE A 1 72 ? 4.946 1.196 0.302 1.00 98.75 72 ILE A O 1
ATOM 587 N N . ASP A 1 73 ? 7.124 0.984 -0.213 1.00 98.62 73 ASP A N 1
ATOM 588 C CA . ASP A 1 73 ? 7.441 2.420 -0.118 1.00 98.62 73 ASP A CA 1
ATOM 589 C C . ASP A 1 73 ? 6.567 3.264 -1.063 1.00 98.62 73 ASP A C 1
ATOM 591 O O . ASP A 1 73 ? 5.975 4.262 -0.648 1.00 98.62 73 ASP A O 1
ATOM 595 N N . VAL A 1 74 ? 6.458 2.854 -2.3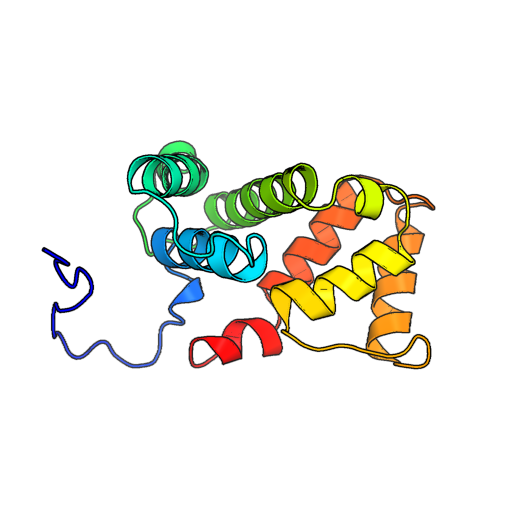34 1.00 98.69 74 VAL A N 1
ATOM 596 C CA . VAL A 1 74 ? 5.614 3.534 -3.327 1.00 98.69 74 VAL A CA 1
ATOM 597 C C . VAL A 1 74 ? 4.159 3.500 -2.883 1.00 98.69 74 VAL A C 1
ATOM 599 O O . VAL A 1 74 ? 3.511 4.541 -2.852 1.00 98.69 74 VAL A O 1
ATOM 602 N N . SER A 1 75 ? 3.648 2.342 -2.473 1.00 98.81 75 SER A N 1
ATOM 603 C CA . SER A 1 75 ? 2.272 2.223 -2.001 1.00 98.81 75 SER A CA 1
ATOM 604 C C . SER A 1 75 ? 1.990 3.105 -0.777 1.00 98.81 75 SER A C 1
ATOM 606 O O . SER A 1 75 ? 0.996 3.832 -0.741 1.00 98.81 75 SER A O 1
ATOM 608 N N . SER A 1 76 ? 2.915 3.148 0.187 1.00 98.69 76 SER A N 1
ATOM 609 C CA . SER A 1 76 ? 2.830 4.037 1.348 1.00 98.69 76 SER A CA 1
ATOM 610 C C . SER A 1 76 ? 2.811 5.516 0.954 1.00 98.69 76 SER A C 1
ATOM 612 O O . SER A 1 76 ? 2.158 6.312 1.631 1.00 98.69 76 SER A O 1
ATOM 614 N N . ALA A 1 77 ? 3.492 5.910 -0.124 1.00 98.50 77 ALA A N 1
ATOM 615 C CA . ALA A 1 77 ? 3.435 7.281 -0.623 1.00 98.50 77 ALA A CA 1
ATOM 616 C C . ALA A 1 77 ? 2.052 7.626 -1.207 1.00 98.50 77 ALA A C 1
ATOM 618 O O . ALA A 1 77 ? 1.547 8.723 -0.967 1.00 98.50 77 ALA A O 1
ATOM 619 N N . PHE A 1 78 ? 1.400 6.686 -1.905 1.00 98.31 78 PHE A N 1
ATOM 620 C CA . PHE A 1 78 ? 0.014 6.856 -2.364 1.00 98.31 78 PHE A CA 1
ATOM 621 C C . PHE A 1 78 ? -0.960 6.983 -1.185 1.00 98.31 78 PHE A C 1
ATOM 623 O O . PHE A 1 78 ? -1.818 7.868 -1.202 1.00 98.31 78 PHE A O 1
ATOM 630 N N . TRP A 1 79 ? -0.789 6.175 -0.133 1.00 98.50 79 TRP A N 1
ATOM 631 C CA . TRP A 1 79 ? -1.546 6.324 1.114 1.00 98.50 79 TRP A CA 1
ATOM 632 C C . TRP A 1 79 ? -1.379 7.710 1.726 1.00 98.50 79 TRP A C 1
ATOM 634 O O . TRP A 1 79 ? -2.373 8.367 2.028 1.00 98.50 79 TRP A O 1
ATOM 644 N N . ALA A 1 80 ? -0.137 8.170 1.893 1.00 98.00 80 ALA A N 1
ATOM 645 C CA . ALA A 1 80 ? 0.146 9.470 2.496 1.00 98.00 80 ALA A CA 1
ATOM 646 C C . ALA A 1 80 ? -0.438 10.630 1.675 1.00 98.00 80 ALA A C 1
ATOM 648 O O . ALA A 1 80 ? -0.896 11.618 2.247 1.00 98.00 80 ALA A O 1
ATOM 649 N N . ALA A 1 81 ? -0.457 10.498 0.345 1.00 96.56 81 ALA A N 1
ATOM 650 C CA . ALA A 1 81 ? -1.007 11.507 -0.549 1.00 96.56 81 ALA A CA 1
ATOM 651 C C . ALA A 1 81 ? -2.544 11.552 -0.536 1.00 96.56 81 ALA A C 1
ATOM 653 O O . ALA A 1 81 ? -3.112 12.642 -0.535 1.00 96.56 81 ALA A O 1
ATOM 654 N N . GLN A 1 82 ? -3.218 10.396 -0.545 1.00 97.06 82 GLN A N 1
ATOM 655 C CA . GLN A 1 82 ? -4.675 10.337 -0.737 1.00 97.06 82 GLN A CA 1
ATOM 656 C C . GLN A 1 82 ? -5.473 10.210 0.563 1.00 97.06 82 GLN A C 1
ATOM 658 O O . GLN A 1 82 ? -6.583 10.729 0.656 1.00 97.06 82 GLN A O 1
ATOM 663 N N . TYR A 1 83 ? -4.915 9.554 1.581 1.00 97.25 83 TYR A N 1
ATOM 664 C CA . TYR A 1 83 ? -5.605 9.258 2.838 1.00 97.25 83 TYR A CA 1
ATOM 665 C C . TYR A 1 83 ? -4.735 9.576 4.069 1.00 97.25 83 TYR A C 1
ATOM 667 O O . TYR A 1 83 ? -4.546 8.713 4.930 1.00 97.25 83 TYR A O 1
ATOM 675 N N . PRO A 1 84 ? -4.212 10.808 4.222 1.00 97.06 84 PRO A N 1
ATOM 676 C CA . PRO A 1 84 ? -3.318 11.148 5.334 1.00 97.06 84 PRO A CA 1
ATOM 677 C C . PRO A 1 84 ? -3.962 10.953 6.718 1.00 97.06 84 PRO A C 1
ATOM 679 O O . PRO A 1 84 ? -3.276 10.602 7.677 1.00 97.06 84 PRO A O 1
ATOM 682 N N . SER A 1 85 ? -5.283 11.129 6.836 1.00 96.31 85 SER A N 1
ATOM 683 C CA . SER A 1 85 ? -6.018 10.907 8.088 1.00 96.31 85 SER A CA 1
ATOM 684 C C . SER A 1 85 ? -6.097 9.435 8.500 1.00 96.31 85 SER A C 1
ATOM 686 O O . SER A 1 85 ? -6.219 9.157 9.692 1.00 96.31 85 SER A O 1
ATOM 688 N N . ALA A 1 86 ? -5.961 8.494 7.560 1.00 96.88 86 ALA A N 1
ATOM 689 C CA . ALA A 1 86 ? -6.004 7.066 7.860 1.00 96.88 86 ALA A CA 1
ATOM 690 C C . ALA A 1 86 ? -4.842 6.642 8.775 1.00 96.88 86 ALA A C 1
ATOM 692 O O . ALA A 1 86 ? -5.036 5.819 9.661 1.00 96.88 86 ALA A O 1
ATOM 693 N N . PHE A 1 87 ? -3.672 7.282 8.660 1.00 97.81 87 PHE A N 1
ATOM 694 C CA . PHE A 1 87 ? -2.523 7.022 9.542 1.00 97.81 87 PHE A CA 1
ATOM 695 C C . PHE A 1 87 ? -2.754 7.418 11.007 1.00 97.81 87 PHE A C 1
ATOM 697 O O . PHE A 1 87 ? -1.959 7.068 11.875 1.00 97.81 87 PHE A O 1
ATOM 704 N N . GLN A 1 88 ? -3.814 8.177 11.294 1.00 97.94 88 GLN A N 1
ATOM 705 C CA . GLN A 1 88 ? -4.185 8.583 12.651 1.00 97.94 88 GLN A CA 1
ATOM 706 C C . GLN A 1 88 ? -5.298 7.705 13.240 1.00 97.94 88 GLN A C 1
ATOM 708 O O . GLN A 1 88 ? -5.660 7.872 14.404 1.00 97.94 88 GLN A O 1
ATOM 713 N N . ASN A 1 89 ? -5.856 6.776 12.458 1.00 98.38 89 ASN A N 1
ATOM 714 C CA . ASN A 1 89 ? -6.956 5.919 12.878 1.00 98.38 89 ASN A CA 1
ATOM 715 C C . ASN A 1 89 ? -6.811 4.512 12.286 1.00 98.38 89 ASN A C 1
ATOM 717 O O . ASN A 1 89 ? -7.170 4.256 11.138 1.00 98.38 89 ASN A O 1
ATOM 721 N N . ASN A 1 90 ? -6.353 3.578 13.120 1.00 98.75 90 ASN A N 1
ATOM 722 C CA . ASN A 1 90 ? -6.101 2.195 12.723 1.00 98.75 90 ASN A CA 1
ATOM 723 C C . ASN A 1 90 ? -7.334 1.506 12.114 1.00 98.75 90 ASN A C 1
ATOM 725 O O . ASN A 1 90 ? -7.218 0.839 11.091 1.00 98.75 90 ASN A O 1
ATOM 729 N N . ALA A 1 91 ? -8.520 1.682 12.705 1.00 98.50 91 ALA A N 1
ATOM 730 C CA . ALA A 1 91 ? -9.748 1.075 12.187 1.00 98.50 91 ALA A CA 1
ATOM 731 C C . ALA A 1 91 ? -10.100 1.625 10.799 1.00 98.50 91 ALA A C 1
ATOM 733 O O . ALA A 1 91 ? -10.439 0.863 9.893 1.00 98.50 91 ALA A O 1
ATOM 734 N N . GLN A 1 92 ? -9.949 2.938 10.607 1.00 98.50 92 GLN A N 1
ATOM 735 C CA . GLN A 1 92 ? -10.139 3.567 9.304 1.00 98.50 92 GLN A CA 1
ATOM 736 C C . GLN A 1 92 ? -9.124 3.056 8.274 1.00 98.50 92 GLN A C 1
ATOM 738 O O . GLN A 1 92 ? -9.510 2.752 7.148 1.00 98.50 92 GLN A O 1
ATOM 743 N N . PHE A 1 93 ? -7.846 2.935 8.644 1.00 98.81 93 PHE A N 1
ATOM 744 C CA . PHE A 1 93 ? -6.811 2.421 7.749 1.00 98.81 93 PHE A CA 1
ATOM 745 C C . PHE A 1 93 ? -7.108 0.990 7.289 1.00 98.81 93 PHE A C 1
ATOM 747 O O . PHE A 1 93 ? -7.006 0.700 6.099 1.00 98.81 93 PHE A O 1
ATOM 754 N N . VAL A 1 94 ? -7.534 0.108 8.201 1.00 98.81 94 VAL A N 1
ATOM 755 C CA . VAL A 1 94 ? -7.881 -1.280 7.860 1.00 98.81 94 VAL A CA 1
ATOM 756 C C . VAL A 1 94 ? -9.086 -1.329 6.921 1.00 98.81 94 VAL A C 1
ATOM 758 O O . VAL A 1 94 ? -9.020 -2.023 5.908 1.00 98.81 94 VAL A O 1
ATOM 761 N N . HIS A 1 95 ? -10.150 -0.565 7.190 1.00 98.75 95 HIS A N 1
ATOM 762 C CA . HIS A 1 95 ? -11.301 -0.468 6.277 1.00 98.75 95 HIS A CA 1
ATOM 763 C C . HIS A 1 95 ? -10.886 -0.011 4.882 1.00 98.75 95 HIS A C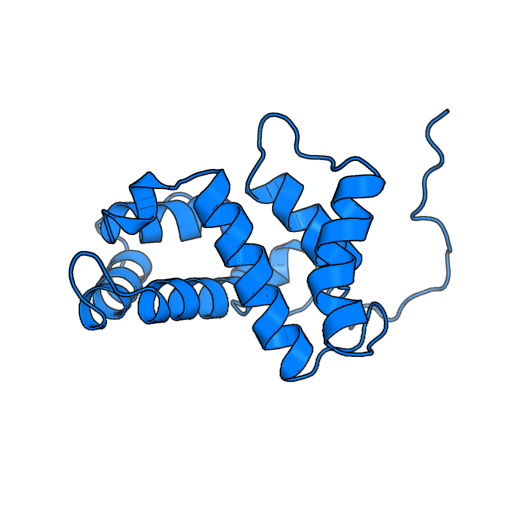 1
ATOM 765 O O . HIS A 1 95 ? -11.226 -0.648 3.884 1.00 98.75 95 HIS A O 1
ATOM 771 N N . LEU A 1 96 ? -10.078 1.047 4.809 1.00 98.56 96 LEU A N 1
ATOM 772 C CA . LEU A 1 96 ? -9.588 1.546 3.532 1.00 98.56 96 LEU A CA 1
ATOM 773 C C . LEU A 1 96 ? -8.675 0.531 2.833 1.00 98.56 96 LEU A C 1
ATOM 775 O O . LEU A 1 96 ? -8.706 0.469 1.610 1.00 98.56 96 LEU A O 1
ATOM 779 N N . CYS A 1 97 ? -7.903 -0.296 3.545 1.00 98.69 97 CYS A N 1
ATOM 780 C CA . CYS A 1 97 ? -7.117 -1.363 2.915 1.00 98.69 97 CYS A CA 1
ATOM 781 C C . CYS A 1 97 ? -8.015 -2.360 2.158 1.00 98.69 97 CYS A C 1
ATOM 783 O O . CYS A 1 97 ? -7.707 -2.716 1.018 1.00 98.69 97 CYS A O 1
ATOM 785 N N . TYR A 1 98 ? -9.152 -2.761 2.739 1.00 98.62 98 TYR A N 1
ATOM 786 C CA . TYR A 1 98 ? -10.146 -3.593 2.047 1.00 98.62 98 TYR A CA 1
ATOM 787 C C . TYR A 1 98 ? -10.749 -2.878 0.829 1.00 98.62 98 TYR A C 1
ATOM 789 O O . TYR A 1 98 ? -10.861 -3.469 -0.248 1.00 98.62 98 TYR A O 1
ATOM 797 N N . GLU A 1 99 ? -11.099 -1.599 0.955 1.00 97.94 99 GLU A N 1
ATOM 798 C CA . GLU A 1 99 ? -11.720 -0.856 -0.147 1.00 97.94 99 GLU A CA 1
ATOM 799 C C . GLU A 1 99 ? -10.745 -0.574 -1.299 1.00 97.94 99 GLU A C 1
ATOM 801 O O . GLU A 1 99 ? -11.095 -0.763 -2.465 1.00 97.94 99 GLU A O 1
ATOM 806 N N . VAL A 1 100 ? -9.518 -0.156 -0.988 1.00 97.81 100 VAL A N 1
ATOM 807 C CA . VAL A 1 100 ? -8.504 0.246 -1.971 1.00 97.81 100 VAL A CA 1
ATOM 808 C C . VAL A 1 100 ? -7.921 -0.974 -2.678 1.00 97.81 100 VAL A C 1
ATOM 810 O O . VAL A 1 100 ? -7.947 -1.040 -3.909 1.00 97.81 100 VAL A O 1
ATOM 813 N N . TYR A 1 101 ? -7.443 -1.971 -1.928 1.00 98.19 101 TYR A N 1
ATOM 814 C CA . TYR A 1 101 ? -6.804 -3.142 -2.528 1.00 98.19 101 TYR A CA 1
ATOM 815 C C . TYR A 1 101 ? -7.815 -4.197 -2.959 1.00 98.19 101 TYR A C 1
ATOM 817 O O . TYR A 1 101 ? -7.699 -4.756 -4.044 1.00 98.19 101 TYR A O 1
ATOM 825 N N . LEU A 1 102 ? -8.821 -4.495 -2.145 1.00 97.38 102 LEU A N 1
ATOM 826 C CA . LEU A 1 102 ? -9.698 -5.643 -2.401 1.00 97.38 102 LEU A CA 1
ATOM 827 C C . LEU A 1 102 ? -11.002 -5.240 -3.097 1.00 97.38 102 LEU A C 1
ATOM 829 O O . LEU A 1 102 ? -11.771 -6.104 -3.508 1.00 97.38 102 LEU A O 1
ATOM 833 N N . ARG A 1 103 ? -11.240 -3.931 -3.278 1.00 95.94 103 ARG A N 1
ATOM 834 C CA . ARG A 1 103 ? -12.472 -3.374 -3.867 1.00 95.94 103 ARG A CA 1
ATOM 835 C C . ARG A 1 103 ? -13.727 -3.871 -3.154 1.00 95.94 103 ARG A C 1
ATOM 837 O O . ARG A 1 103 ? -14.777 -4.061 -3.767 1.00 95.94 103 ARG A O 1
ATOM 844 N N . ARG A 1 104 ? -13.611 -4.076 -1.842 1.00 96.44 104 ARG A N 1
ATOM 845 C CA . ARG A 1 104 ? -14.641 -4.684 -1.006 1.00 96.44 104 ARG A CA 1
ATOM 846 C C . ARG A 1 104 ? -14.810 -3.895 0.282 1.00 96.44 104 ARG A C 1
ATOM 848 O O . ARG A 1 104 ? -13.839 -3.446 0.873 1.00 96.44 104 ARG A O 1
ATOM 855 N N . ARG A 1 105 ? -16.058 -3.760 0.729 1.00 97.25 105 ARG A N 1
ATOM 856 C CA . ARG A 1 105 ? -16.403 -3.200 2.040 1.00 97.25 105 ARG A CA 1
ATOM 857 C C . ARG A 1 105 ? -16.692 -4.323 3.018 1.00 97.25 105 ARG A C 1
ATOM 859 O O . ARG A 1 105 ? -17.313 -5.318 2.642 1.00 97.25 105 ARG A O 1
ATOM 866 N N . VAL A 1 106 ? -16.268 -4.142 4.260 1.00 98.06 106 VAL A N 1
ATOM 867 C CA . VAL A 1 106 ? -16.483 -5.091 5.355 1.00 98.06 106 VAL A CA 1
ATOM 868 C C . VAL A 1 106 ? -17.091 -4.364 6.554 1.00 98.06 106 VAL A C 1
ATOM 870 O O . VAL A 1 106 ? -16.764 -3.202 6.775 1.00 98.06 106 VAL A O 1
ATOM 873 N N . PRO A 1 107 ? -18.009 -4.987 7.312 1.00 98.19 107 PRO A N 1
ATOM 874 C CA . PRO A 1 107 ? -18.473 -4.428 8.578 1.00 98.19 107 PRO A CA 1
ATOM 875 C C . PRO A 1 107 ? -17.421 -4.614 9.681 1.00 98.19 107 PRO A C 1
ATOM 877 O O . PRO A 1 107 ? -16.576 -5.501 9.593 1.00 98.19 107 PRO A O 1
ATOM 880 N N . ASP A 1 108 ? -17.537 -3.861 10.778 1.00 97.81 108 ASP A N 1
ATOM 881 C CA . ASP A 1 108 ? -16.662 -4.026 11.951 1.00 97.81 108 ASP A CA 1
ATOM 882 C C . ASP A 1 108 ? -16.734 -5.440 12.551 1.00 97.81 108 ASP A C 1
ATOM 884 O O . ASP A 1 108 ? -15.789 -5.892 13.183 1.00 97.81 108 ASP A O 1
ATOM 888 N N . SER A 1 109 ? -17.838 -6.166 12.358 1.00 97.81 109 SER A N 1
ATOM 889 C CA . SER A 1 109 ? -17.988 -7.547 12.828 1.00 97.81 109 SER A CA 1
ATOM 890 C C . SER A 1 109 ? -17.269 -8.589 11.961 1.00 9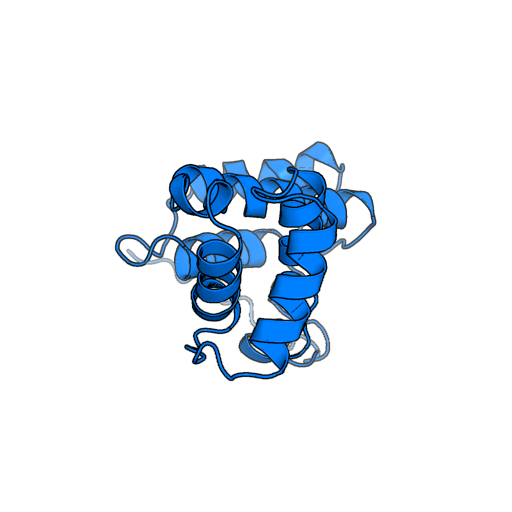7.81 109 SER A C 1
ATOM 892 O O . SER A 1 109 ? -17.270 -9.766 12.321 1.00 97.81 109 SER A O 1
ATOM 894 N N . ASP A 1 110 ? -16.680 -8.198 10.827 1.00 98.56 110 ASP A N 1
ATOM 895 C CA . ASP A 1 110 ? -15.938 -9.111 9.959 1.00 98.56 110 ASP A CA 1
ATOM 896 C C . ASP A 1 110 ? -14.688 -9.651 10.671 1.00 98.56 110 ASP A C 1
ATOM 898 O O . ASP A 1 110 ? -13.895 -8.909 11.257 1.00 98.56 110 ASP A O 1
ATOM 902 N N . SER A 1 111 ? -14.496 -10.970 10.627 1.00 98.31 111 SER A N 1
ATOM 903 C CA . SER A 1 111 ? -13.389 -11.626 11.328 1.00 98.31 111 SER A CA 1
ATOM 904 C C . SER A 1 111 ? -12.021 -11.251 10.760 1.00 98.31 111 SER A C 1
ATOM 906 O O . SER A 1 111 ? -11.053 -11.145 11.511 1.00 98.31 111 SER A O 1
ATOM 908 N N . GLY A 1 112 ? -11.927 -11.042 9.444 1.00 98.00 112 GLY A N 1
ATOM 909 C CA . GLY A 1 112 ? -10.695 -10.603 8.796 1.00 98.00 112 GLY A CA 1
ATOM 910 C C . GLY A 1 112 ? -10.375 -9.153 9.141 1.00 98.00 112 GLY A C 1
ATOM 911 O O . GLY A 1 112 ? -9.216 -8.816 9.373 1.00 98.00 112 GLY A O 1
ATOM 912 N N . PHE A 1 113 ? -11.389 -8.288 9.206 1.00 98.75 113 PHE A N 1
ATOM 913 C CA . PHE A 1 113 ? -11.231 -6.918 9.691 1.00 98.75 113 PHE A CA 1
ATOM 914 C C . PHE A 1 113 ? -10.694 -6.891 11.128 1.00 98.75 113 PHE A C 1
ATOM 916 O O . PHE A 1 113 ? -9.665 -6.267 11.383 1.00 98.75 113 PHE A O 1
ATOM 923 N N . GLN A 1 114 ? -11.335 -7.617 12.051 1.00 98.81 114 GLN A N 1
ATOM 924 C CA . GLN A 1 114 ? -10.914 -7.676 13.456 1.00 98.81 114 GLN A CA 1
ATOM 925 C C . GLN A 1 114 ? -9.491 -8.224 13.616 1.00 98.81 114 GLN A C 1
ATOM 927 O O . GLN A 1 114 ? -8.719 -7.714 14.429 1.00 98.81 114 GLN A O 1
ATOM 932 N N . PHE A 1 115 ? -9.115 -9.215 12.804 1.00 98.81 115 PHE A N 1
ATOM 933 C CA . PHE A 1 115 ? -7.752 -9.735 12.772 1.00 98.81 115 PHE A CA 1
ATOM 934 C C . PHE A 1 115 ? -6.731 -8.655 12.383 1.00 98.81 115 PHE A C 1
ATOM 936 O O . PHE A 1 115 ? -5.805 -8.388 13.150 1.00 98.81 115 PHE A O 1
ATOM 943 N N . TRP A 1 116 ? -6.904 -7.996 11.232 1.00 98.75 116 TRP A N 1
ATOM 944 C CA . TRP A 1 116 ? -5.950 -6.983 10.761 1.00 98.75 116 TRP A CA 1
ATOM 945 C C . TRP A 1 116 ? -5.922 -5.738 11.644 1.00 98.75 116 TRP A C 1
ATOM 947 O O . TRP A 1 116 ? -4.860 -5.145 11.830 1.00 98.75 116 TRP A O 1
ATOM 957 N N . LEU A 1 117 ? -7.055 -5.375 12.247 1.00 98.88 117 LEU A N 1
ATOM 958 C CA . LEU A 1 117 ? -7.107 -4.328 13.260 1.00 98.88 117 LEU A CA 1
ATOM 959 C C . LEU A 1 117 ? -6.286 -4.703 14.498 1.00 98.88 117 LEU A C 1
ATOM 961 O O . LEU A 1 117 ? -5.515 -3.880 14.988 1.00 98.88 117 LEU A O 1
ATOM 965 N N . GLY A 1 118 ? -6.396 -5.944 14.975 1.00 98.81 118 GLY A N 1
ATOM 966 C CA . GLY A 1 118 ? -5.560 -6.465 16.056 1.00 98.81 118 GLY A CA 1
ATOM 967 C C . GLY A 1 118 ? -4.067 -6.422 15.717 1.00 98.81 118 GLY A C 1
ATOM 968 O O . GLY A 1 118 ? -3.271 -5.950 16.531 1.00 98.81 118 GLY A O 1
ATOM 969 N N . VAL A 1 119 ? -3.695 -6.842 14.500 1.00 98.75 119 VAL A N 1
ATOM 970 C CA . VAL A 1 119 ? -2.311 -6.758 14.002 1.00 98.75 119 VAL A CA 1
ATOM 971 C C . VAL A 1 119 ? -1.826 -5.313 14.029 1.00 98.75 119 VAL A C 1
ATOM 973 O O . VAL A 1 119 ? -0.803 -5.039 14.652 1.00 98.75 119 VAL A O 1
ATOM 976 N N . LEU A 1 120 ? -2.565 -4.373 13.433 1.00 98.81 120 LEU A N 1
ATOM 977 C CA . LEU A 1 120 ? -2.147 -2.972 13.366 1.00 98.81 120 LEU A CA 1
ATOM 978 C C . LEU A 1 120 ? -2.048 -2.339 14.763 1.00 98.81 120 LEU A C 1
ATOM 980 O O . LEU A 1 120 ? -1.073 -1.650 15.055 1.00 98.81 120 LEU A O 1
ATOM 984 N N . ASN A 1 121 ? -2.992 -2.638 15.661 1.00 98.75 121 ASN A N 1
ATOM 985 C CA . ASN A 1 121 ? -2.965 -2.163 17.047 1.00 98.75 121 ASN A CA 1
ATOM 986 C C . ASN A 1 121 ? -1.742 -2.656 17.837 1.00 98.75 121 ASN A C 1
ATOM 988 O O . ASN A 1 121 ? -1.289 -1.958 18.745 1.00 98.75 121 ASN A O 1
ATOM 992 N N . SER A 1 122 ? -1.167 -3.812 17.486 1.00 98.75 122 SER A N 1
ATOM 993 C CA . SER A 1 122 ? 0.078 -4.296 18.107 1.00 98.75 122 SER A CA 1
ATOM 994 C C . SER A 1 122 ? 1.292 -3.398 17.813 1.00 98.75 122 SER A C 1
ATOM 996 O O . SER A 1 122 ? 2.275 -3.433 18.550 1.00 98.75 122 SER A O 1
ATOM 998 N N . TYR A 1 123 ? 1.195 -2.533 16.796 1.00 98.69 123 TYR A N 1
ATOM 999 C CA . TYR A 1 123 ? 2.200 -1.527 16.444 1.00 98.69 123 TYR A CA 1
ATOM 1000 C C . TYR A 1 123 ? 1.909 -0.137 17.036 1.00 98.69 123 TYR A C 1
ATOM 1002 O O . TYR A 1 123 ? 2.619 0.818 16.699 1.00 98.69 123 TYR A O 1
ATOM 1010 N N . GLY A 1 124 ? 0.885 -0.007 17.887 1.00 98.50 124 GLY A N 1
ATOM 1011 C CA . GLY A 1 124 ? 0.469 1.242 18.530 1.00 98.50 124 GLY A CA 1
ATOM 1012 C C . GLY A 1 124 ? -0.923 1.718 18.108 1.00 98.50 124 GLY A C 1
ATOM 1013 O O . GLY A 1 124 ? -1.509 1.218 17.149 1.00 98.50 124 GLY A O 1
ATOM 1014 N N . VAL A 1 125 ? -1.449 2.710 18.832 1.00 97.12 125 VAL A N 1
ATOM 1015 C CA . VAL A 1 125 ? -2.726 3.378 18.531 1.00 97.12 125 VAL A CA 1
ATOM 1016 C C . VAL A 1 125 ? -2.548 4.900 18.708 1.00 97.12 125 VAL A C 1
ATOM 1018 O O . VAL A 1 125 ? -2.578 5.369 19.847 1.00 97.12 125 VAL A O 1
ATOM 1021 N N . PRO A 1 126 ? -2.338 5.683 17.627 1.00 97.50 126 PRO A N 1
ATOM 1022 C CA . PRO A 1 126 ? -2.189 5.243 16.235 1.00 97.50 126 PRO A CA 1
ATOM 1023 C C . PRO A 1 126 ? -0.922 4.403 16.022 1.00 97.50 126 PRO A C 1
ATOM 1025 O O . PRO A 1 126 ? 0.064 4.536 16.753 1.00 97.50 126 PRO A O 1
ATOM 1028 N N . ALA A 1 127 ? -0.959 3.506 15.039 1.00 98.62 127 ALA A N 1
ATOM 1029 C CA . ALA A 1 127 ? 0.149 2.602 14.767 1.00 98.62 127 ALA A CA 1
ATOM 1030 C C . ALA A 1 127 ? 1.381 3.332 14.220 1.00 98.62 127 ALA A C 1
ATOM 1032 O O . ALA A 1 127 ? 1.293 4.344 13.524 1.00 98.62 127 ALA A O 1
ATOM 1033 N N . SER A 1 128 ? 2.561 2.780 14.494 1.00 98.69 128 SER A N 1
ATOM 1034 C CA . SER A 1 128 ? 3.803 3.239 13.867 1.00 98.69 128 SER A CA 1
ATOM 1035 C C . SER A 1 128 ? 3.791 3.040 12.343 1.00 98.69 128 SER A C 1
ATOM 1037 O O . SER A 1 128 ? 3.022 2.243 11.797 1.00 98.69 128 SER A O 1
ATOM 1039 N N . GLN A 1 129 ? 4.701 3.714 11.633 1.00 98.31 129 GLN A N 1
ATOM 1040 C CA . GLN A 1 129 ? 4.882 3.513 10.189 1.00 98.31 129 GLN A CA 1
ATOM 1041 C C . GLN A 1 129 ? 5.182 2.046 9.837 1.00 98.31 129 GLN A C 1
ATOM 1043 O O . GLN A 1 129 ? 4.726 1.553 8.810 1.00 98.31 129 GLN A O 1
ATOM 1048 N N . ALA A 1 130 ? 5.905 1.327 10.702 1.00 98.69 130 ALA A N 1
ATOM 1049 C CA . ALA A 1 130 ? 6.195 -0.090 10.499 1.00 98.69 130 ALA A CA 1
ATOM 1050 C C . ALA A 1 130 ? 4.918 -0.949 10.483 1.00 98.69 130 ALA A C 1
ATOM 1052 O O . ALA A 1 130 ? 4.819 -1.864 9.671 1.00 98.69 130 ALA A O 1
ATOM 1053 N N . GLY A 1 131 ? 3.927 -0.622 11.321 1.00 98.69 131 GLY A N 1
ATOM 1054 C CA . GLY A 1 131 ? 2.630 -1.304 11.328 1.00 98.69 131 GLY A CA 1
ATOM 1055 C C . GLY A 1 131 ? 1.826 -1.049 10.057 1.00 98.69 131 GLY A C 1
ATOM 1056 O O . GLY A 1 131 ? 1.297 -1.982 9.459 1.00 98.69 131 GLY A O 1
ATOM 1057 N N . HIS A 1 132 ? 1.802 0.199 9.585 1.00 98.81 132 HIS A N 1
ATOM 1058 C CA . HIS A 1 132 ? 1.156 0.540 8.316 1.00 98.81 132 HIS A CA 1
ATOM 1059 C C . HIS A 1 132 ? 1.823 -0.170 7.131 1.00 98.81 132 HIS A C 1
ATOM 1061 O O . HIS A 1 132 ? 1.134 -0.780 6.316 1.00 98.81 132 HIS A O 1
ATOM 1067 N N . ASN A 1 133 ? 3.158 -0.166 7.070 1.00 98.81 133 ASN A N 1
ATOM 1068 C CA . ASN A 1 133 ? 3.907 -0.873 6.031 1.00 98.81 133 ASN A CA 1
ATOM 1069 C C . ASN A 1 133 ? 3.671 -2.388 6.079 1.00 98.81 133 ASN A C 1
ATOM 1071 O O . ASN A 1 133 ? 3.578 -3.010 5.026 1.00 98.81 133 ASN A O 1
ATOM 1075 N N . ASN A 1 134 ? 3.530 -2.975 7.273 1.00 98.75 134 ASN A N 1
ATOM 1076 C CA . ASN A 1 134 ? 3.202 -4.391 7.424 1.00 98.75 134 ASN A CA 1
ATOM 1077 C C . ASN A 1 134 ? 1.830 -4.737 6.823 1.00 98.75 134 ASN A C 1
ATOM 1079 O O . ASN A 1 134 ? 1.711 -5.735 6.117 1.00 98.75 134 ASN A O 1
ATOM 1083 N N . LEU A 1 135 ? 0.812 -3.901 7.044 1.00 98.75 135 LEU A N 1
ATOM 1084 C CA . LEU A 1 135 ? -0.503 -4.104 6.429 1.00 98.75 135 LEU A CA 1
ATOM 1085 C C . LEU A 1 135 ? -0.477 -3.865 4.917 1.00 98.75 135 LEU A C 1
ATOM 1087 O O . LEU A 1 135 ? -1.066 -4.642 4.173 1.00 98.75 135 LEU A O 1
ATOM 1091 N N . ILE A 1 136 ? 0.219 -2.828 4.448 1.00 98.88 136 ILE A N 1
ATOM 1092 C CA . ILE A 1 136 ? 0.404 -2.580 3.010 1.00 98.88 136 ILE A CA 1
ATOM 1093 C C . ILE A 1 136 ? 0.997 -3.820 2.337 1.00 98.88 136 ILE A C 1
ATOM 1095 O O . ILE A 1 136 ? 0.438 -4.306 1.357 1.00 98.88 136 ILE A O 1
ATOM 1099 N N . ASP A 1 137 ? 2.081 -4.356 2.895 1.00 98.81 137 ASP A N 1
ATOM 1100 C CA . ASP A 1 137 ? 2.739 -5.564 2.402 1.00 98.81 137 ASP A CA 1
ATOM 1101 C C . ASP A 1 137 ? 1.779 -6.763 2.360 1.00 98.81 137 ASP A C 1
ATOM 1103 O O . ASP A 1 137 ? 1.567 -7.379 1.313 1.00 98.81 137 ASP A O 1
ATOM 1107 N N . ALA A 1 138 ? 1.092 -7.027 3.475 1.00 98.62 138 ALA A N 1
ATOM 1108 C CA . ALA A 1 138 ? 0.161 -8.143 3.587 1.00 98.62 138 ALA A CA 1
ATOM 1109 C C . ALA A 1 138 ? -0.985 -8.084 2.564 1.00 98.62 138 ALA A C 1
ATOM 1111 O O . ALA A 1 138 ? -1.339 -9.105 1.969 1.00 98.62 138 ALA A O 1
ATOM 1112 N N . PHE A 1 139 ? -1.565 -6.904 2.331 1.00 98.62 139 PHE A N 1
ATOM 1113 C CA . PHE A 1 139 ? -2.653 -6.750 1.366 1.00 98.62 139 PHE A CA 1
ATOM 1114 C C . PHE A 1 139 ? -2.153 -6.833 -0.083 1.00 98.62 139 PHE A C 1
ATOM 1116 O O . PHE A 1 139 ? -2.802 -7.498 -0.893 1.00 98.62 139 PHE A O 1
ATOM 1123 N N . LEU A 1 140 ? -0.992 -6.250 -0.408 1.00 98.00 140 LEU A N 1
ATOM 1124 C CA . LEU A 1 140 ? -0.368 -6.369 -1.735 1.00 98.00 140 LEU A CA 1
ATOM 1125 C C . LEU A 1 140 ? 0.030 -7.814 -2.075 1.00 98.00 140 LEU A C 1
ATOM 1127 O O . LEU A 1 140 ? -0.052 -8.226 -3.233 1.00 98.00 140 LEU A O 1
ATOM 1131 N N . GLY A 1 141 ? 0.460 -8.586 -1.076 1.00 96.25 141 GLY A N 1
ATOM 1132 C CA . GLY A 1 141 ? 0.794 -10.003 -1.216 1.00 96.25 141 GLY A CA 1
ATOM 1133 C C . GLY A 1 141 ? -0.411 -10.946 -1.145 1.00 96.25 141 GLY A C 1
ATOM 1134 O O . GLY A 1 141 ? -0.267 -12.136 -1.423 1.00 96.25 141 GLY A O 1
ATOM 1135 N N . SER A 1 142 ? -1.596 -10.449 -0.776 1.00 97.19 142 SER A N 1
ATOM 1136 C CA . SER A 1 142 ? -2.766 -11.299 -0.553 1.00 97.19 142 SER A CA 1
ATOM 1137 C C . SER A 1 142 ? -3.237 -11.986 -1.838 1.00 97.19 142 SER A C 1
ATOM 1139 O O . SER A 1 142 ? -3.252 -11.399 -2.924 1.00 97.19 142 SER A O 1
ATOM 1141 N N . GLY A 1 143 ? -3.684 -13.239 -1.707 1.00 95.12 143 GLY A N 1
ATOM 1142 C CA . GLY A 1 143 ? -4.264 -13.983 -2.826 1.00 95.12 143 GLY A CA 1
ATOM 1143 C C . GLY A 1 143 ? -5.467 -13.260 -3.436 1.00 95.12 143 GLY A C 1
ATOM 1144 O O . GLY A 1 143 ? -5.578 -13.207 -4.653 1.00 95.12 143 GLY A O 1
ATOM 1145 N N . GLU A 1 144 ? -6.313 -12.635 -2.610 1.00 95.38 144 GLU A N 1
ATOM 1146 C CA . GLU A 1 144 ? -7.477 -11.861 -3.068 1.00 95.38 144 GLU A CA 1
ATOM 1147 C C . GLU A 1 144 ? -7.057 -10.662 -3.937 1.00 95.38 144 GLU A C 1
ATOM 1149 O O . GLU A 1 144 ? -7.607 -10.479 -5.023 1.00 95.38 144 GLU A O 1
ATOM 1154 N N . TYR A 1 145 ? -6.039 -9.889 -3.530 1.00 97.06 145 TYR A N 1
ATOM 1155 C CA . TYR A 1 145 ? -5.518 -8.789 -4.350 1.00 97.06 145 TYR A CA 1
ATOM 1156 C C . TYR A 1 145 ? -4.944 -9.297 -5.673 1.00 97.06 145 TYR A C 1
ATOM 1158 O O . TYR A 1 145 ? -5.300 -8.801 -6.741 1.00 97.06 145 TYR A O 1
ATOM 1166 N N . ARG A 1 146 ? -4.082 -10.316 -5.615 1.00 95.38 146 ARG A N 1
ATOM 1167 C CA . ARG A 1 146 ? -3.409 -10.874 -6.796 1.00 95.38 146 ARG A CA 1
ATOM 1168 C C . ARG A 1 146 ? -4.409 -11.485 -7.786 1.00 95.38 146 ARG A C 1
ATOM 1170 O O . ARG A 1 146 ? -4.270 -11.281 -8.993 1.00 95.38 146 ARG A O 1
ATOM 1177 N N . GLN A 1 147 ? -5.465 -12.140 -7.299 1.00 94.31 147 GLN A N 1
ATOM 1178 C CA . GLN A 1 147 ? -6.527 -12.733 -8.125 1.00 94.31 147 GLN A CA 1
ATOM 1179 C C . GLN A 1 147 ? -7.307 -11.718 -8.965 1.00 94.31 147 GLN A C 1
ATOM 1181 O O . GLN A 1 147 ? -7.902 -12.100 -9.972 1.00 94.31 147 GLN A O 1
ATOM 1186 N N . ARG A 1 148 ? -7.261 -10.422 -8.627 1.00 93.94 148 ARG A N 1
ATOM 1187 C CA . ARG A 1 148 ? -7.851 -9.364 -9.463 1.00 93.94 148 ARG A CA 1
ATOM 1188 C C . ARG A 1 148 ? -7.207 -9.273 -10.850 1.00 93.94 148 ARG A C 1
ATOM 1190 O O . ARG A 1 148 ? -7.829 -8.736 -11.763 1.00 93.94 148 ARG A O 1
ATOM 1197 N N . PHE A 1 149 ? -5.977 -9.764 -11.009 1.00 92.25 149 PHE A N 1
ATOM 1198 C CA . PHE A 1 149 ? -5.168 -9.540 -12.212 1.00 92.25 149 PHE A CA 1
ATOM 1199 C C . PHE A 1 149 ? -4.743 -10.832 -12.917 1.00 92.25 149 PHE A C 1
ATOM 1201 O O . PHE A 1 149 ? -4.327 -10.784 -14.072 1.00 92.25 149 PHE A O 1
ATOM 1208 N N . GLY A 1 150 ? -4.844 -11.989 -12.263 1.00 85.88 150 GLY A N 1
ATOM 1209 C CA . GLY A 1 150 ? -4.423 -13.270 -12.826 1.00 85.88 150 GLY A CA 1
ATOM 1210 C C . GLY A 1 150 ? -4.323 -14.366 -11.770 1.00 85.88 150 GLY A C 1
ATOM 1211 O O . GLY A 1 150 ? -4.818 -14.209 -10.658 1.00 85.88 150 GLY A O 1
ATOM 1212 N N . GLN A 1 151 ? -3.680 -15.485 -12.114 1.00 72.62 151 GLN A N 1
ATOM 1213 C CA . GLN A 1 151 ? -3.404 -16.548 -11.139 1.00 72.62 151 GLN A CA 1
ATOM 1214 C C . GLN A 1 151 ? -2.513 -16.008 -9.991 1.00 72.62 151 GLN A C 1
ATOM 1216 O O . GLN A 1 151 ? -1.670 -15.144 -10.262 1.00 72.62 151 GLN A O 1
ATOM 1221 N N . PRO A 1 152 ? -2.720 -16.451 -8.732 1.00 60.41 152 PRO A N 1
ATOM 1222 C CA . PRO A 1 152 ? -1.941 -16.004 -7.572 1.00 60.41 152 PRO A CA 1
ATOM 1223 C C . PRO A 1 152 ? -0.437 -16.240 -7.722 1.00 60.41 152 PRO A C 1
ATOM 1225 O O . PRO A 1 152 ? -0.054 -17.333 -8.191 1.00 60.41 152 PRO A O 1
#

Foldseek 3Di:
DDDPPPPPDDPDPLPDQLCLFLLSVQLLLLLLQVVPRSGDDPVSSCVLSCLQCVVVVHHRNDDDPSSLVSSLVSSVVSCCVRPVCCLQALLSLLQSLCCRQLVDGDDCPDPVSVVLSVQQCVCPNSHDPVSSSVSSSPSSPDQSSSVVGGHD

Secondary structure (DSSP, 8-state):
----TT-------TTS-GGGSHHHHHHHHHHHH-TTS-S--HHHHHHHHHHHHHHHT--TT---HHHHHHHHHHHHHHHHHH-GGGGG-HHHHHHHHHHHHH-----TT-HHHHHHHHHHHTTBTTBPHHHHHHHHHHHHT-HHHHHTTS--

Radius of gyration: 16.1 Å; Cα contacts (8 Å, |Δi|>4): 156; chains: 1; bounding box: 37×30×49 Å

Solvent-accessible surface area (backbone atoms only — not comparable to full-atom values): 8605 Å² total; per-residue (Å²): 134,88,74,77,87,80,79,74,92,63,91,67,74,83,82,68,35,51,64,57,22,46,56,51,35,46,47,49,47,29,47,43,68,32,77,93,57,34,70,66,55,73,66,58,47,50,51,58,26,37,61,26,25,64,75,54,76,50,58,60,69,59,80,47,76,58,35,52,53,29,51,40,53,52,51,51,49,52,41,56,72,73,43,56,68,31,65,66,31,55,67,56,35,4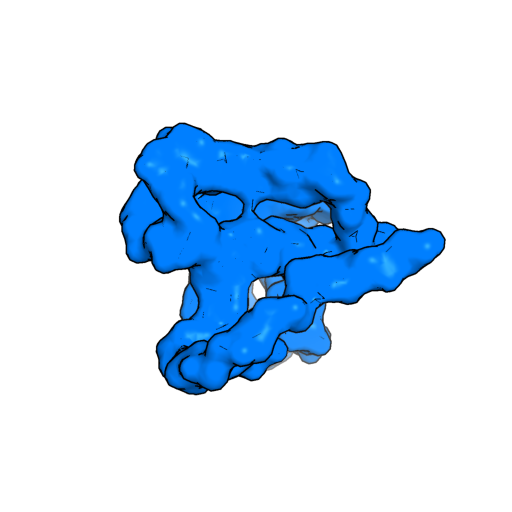9,53,46,48,35,40,43,62,59,72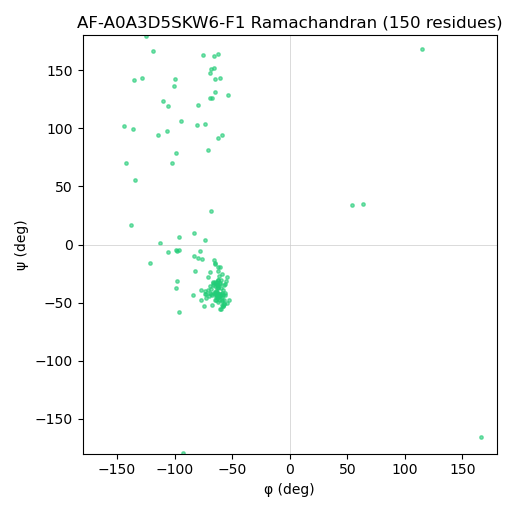,38,88,78,59,86,83,35,68,68,54,48,49,54,38,52,58,32,49,76,41,34,88,50,34,40,72,68,28,54,48,50,52,50,42,52,51,69,69,26,58,71,37,36,48,76,60,36,58,111

Mean predicted aligned error: 5.73 Å

Nearest PDB structures (foldseek):
  2pg7-assembly4_D  TM=2.543E-01  e=2.050E+00  Homo sapiens
  3stl-assembly1_C  TM=3.608E-01  e=6.060E+00  Streptomyces lividans

Sequence (152 aa):
MCRNRLLLTAYLPTTINPVDNQRFFVWQHYADFLVNQPEPDENGLNFWTGNITVTCGTGFNDNNSCTHTKRIDVSSAFWAAQYPSAFQNNAQFVHLCYEVYLRRRVPDSDSGFQFWLGVLNSYGVPASQAGHNNLIDAFLGSGEYRQRFGQP